Protein AF-A0A355KYG1-F1 (afdb_monomer_lite)

Secondary structure (DSSP, 8-state):
---GGGS--EEEEE--HHHHHT-GGG-HHHHHHHHHHHHTT-EEEEE-HHHHHHHHHS-HHHHH-

Structure (mmCIF, N/CA/C/O backbone):
data_AF-A0A355KYG1-F1
#
_entry.id   AF-A0A355KYG1-F1
#
loop_
_atom_site.group_PDB
_atom_site.id
_atom_site.type_symbol
_atom_site.label_atom_id
_atom_site.label_alt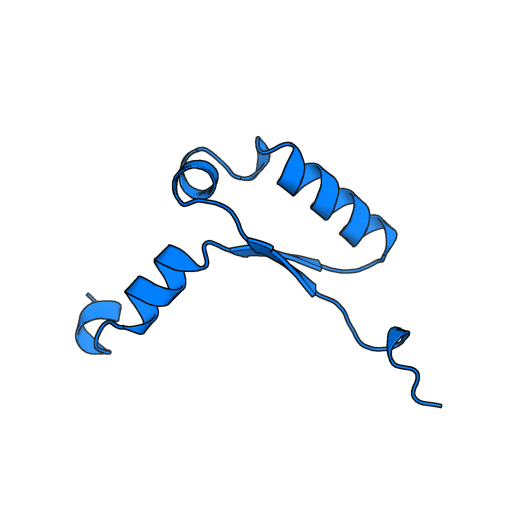_id
_atom_site.label_comp_id
_atom_site.label_asym_id
_atom_site.label_entity_id
_atom_site.label_seq_id
_atom_site.pdbx_PDB_ins_code
_atom_site.Cartn_x
_atom_site.Cartn_y
_atom_site.Cartn_z
_atom_site.occupancy
_atom_site.B_iso_or_equiv
_atom_site.auth_seq_id
_atom_site.auth_comp_id
_atom_site.auth_asym_id
_atom_site.auth_atom_id
_atom_site.pdbx_PDB_model_num
ATOM 1 N N . MET A 1 1 ? -12.034 -21.975 -15.695 1.00 57.72 1 MET A N 1
ATOM 2 C CA . MET A 1 1 ? -10.730 -22.441 -15.172 1.00 57.72 1 MET A CA 1
ATOM 3 C C . MET A 1 1 ? -10.264 -21.394 -14.170 1.00 57.72 1 MET A C 1
ATOM 5 O O . MET A 1 1 ? -10.240 -20.234 -14.548 1.00 57.72 1 MET A O 1
ATOM 9 N N . ALA A 1 2 ? -10.033 -21.748 -12.902 1.00 88.19 2 ALA A N 1
ATOM 10 C CA . ALA A 1 2 ? -9.745 -20.779 -11.837 1.00 88.19 2 ALA A CA 1
ATOM 11 C C . ALA A 1 2 ? -8.260 -20.843 -11.444 1.00 88.19 2 ALA A C 1
ATOM 13 O O . ALA A 1 2 ? -7.866 -21.707 -10.664 1.00 88.19 2 ALA A O 1
ATOM 14 N N . LEU A 1 3 ? -7.441 -19.958 -12.020 1.00 95.44 3 LEU A N 1
ATOM 15 C CA . LEU A 1 3 ? -6.033 -19.790 -11.647 1.00 95.44 3 LEU A CA 1
ATOM 16 C C . LEU A 1 3 ? -5.912 -18.712 -10.564 1.00 95.44 3 LEU A C 1
ATOM 18 O O . LEU A 1 3 ? -6.690 -17.759 -10.543 1.00 95.44 3 LEU A O 1
ATOM 22 N N . LEU A 1 4 ? -4.929 -18.844 -9.668 1.00 94.12 4 LEU A N 1
ATOM 23 C CA . LEU A 1 4 ? -4.698 -17.862 -8.600 1.00 94.12 4 LEU A CA 1
ATOM 24 C C . LEU A 1 4 ? -4.376 -16.466 -9.154 1.00 94.12 4 LEU A C 1
ATOM 26 O O . LEU A 1 4 ? -4.852 -15.479 -8.607 1.00 94.12 4 LEU A O 1
ATOM 30 N N . THR A 1 5 ? -3.642 -16.401 -10.266 1.00 91.44 5 THR A N 1
ATOM 31 C CA . THR A 1 5 ? -3.243 -15.159 -10.949 1.00 91.44 5 THR A CA 1
ATOM 32 C C . THR A 1 5 ? -4.393 -14.436 -11.641 1.00 91.44 5 THR A C 1
ATOM 34 O O . THR A 1 5 ? -4.243 -13.290 -12.035 1.00 91.44 5 THR A O 1
ATOM 37 N N . SER A 1 6 ? -5.549 -15.083 -11.803 1.00 92.06 6 SER A N 1
ATOM 38 C CA . SER A 1 6 ? -6.735 -14.448 -12.386 1.00 92.06 6 SER A CA 1
ATOM 39 C C . SER A 1 6 ? -7.557 -13.663 -11.360 1.00 92.06 6 SER A C 1
ATOM 41 O O . SER A 1 6 ? -8.584 -13.089 -11.716 1.00 92.06 6 SER A O 1
ATOM 43 N N . LYS A 1 7 ? -7.170 -13.684 -10.079 1.00 93.06 7 LYS A N 1
ATOM 44 C CA . LYS A 1 7 ? -7.853 -12.921 -9.033 1.00 93.06 7 LYS A CA 1
ATOM 45 C C . LYS A 1 7 ? -7.484 -11.436 -9.147 1.00 93.06 7 LYS A C 1
ATOM 47 O O . LYS A 1 7 ? -6.320 -11.149 -9.400 1.00 93.06 7 LYS A O 1
ATOM 52 N N . PRO A 1 8 ? -8.427 -10.508 -8.913 1.00 94.06 8 PRO A N 1
ATOM 53 C CA . PRO A 1 8 ? -8.101 -9.092 -8.775 1.00 94.06 8 PRO A CA 1
ATOM 54 C C . PRO A 1 8 ? -7.079 -8.875 -7.655 1.00 94.06 8 PRO A C 1
ATOM 56 O O . PRO A 1 8 ? -7.197 -9.488 -6.590 1.00 94.06 8 PRO A O 1
ATOM 59 N N . VAL A 1 9 ? -6.100 -8.006 -7.898 1.00 95.31 9 VAL A N 1
ATOM 60 C CA . VAL A 1 9 ? -5.014 -7.696 -6.961 1.00 95.31 9 VAL A CA 1
ATOM 61 C C . VAL A 1 9 ? -5.074 -6.221 -6.568 1.00 95.31 9 VAL A C 1
ATOM 63 O O . VAL A 1 9 ? -5.379 -5.350 -7.383 1.00 95.31 9 VAL A O 1
ATOM 66 N N . ILE A 1 10 ? -4.787 -5.956 -5.294 1.00 97.00 10 ILE A N 1
ATOM 67 C CA . ILE A 1 10 ? -4.565 -4.618 -4.747 1.00 97.00 10 ILE A CA 1
ATOM 68 C C . ILE A 1 10 ? -3.223 -4.649 -4.019 1.00 97.00 10 ILE A C 1
ATOM 70 O O . ILE A 1 10 ? -2.961 -5.550 -3.220 1.00 97.00 10 ILE A O 1
ATOM 74 N N . TYR A 1 11 ? -2.390 -3.657 -4.291 1.00 97.06 11 TYR A N 1
ATOM 75 C CA . TYR A 1 11 ? -1.105 -3.444 -3.647 1.00 97.06 11 TYR A CA 1
ATOM 76 C C . TYR A 1 11 ? -1.295 -2.586 -2.395 1.00 97.06 11 TYR A C 1
ATOM 78 O O . TYR A 1 11 ? -1.488 -1.377 -2.491 1.00 97.06 11 TYR A O 1
ATOM 86 N N . ALA A 1 12 ? -1.246 -3.209 -1.218 1.00 96.38 12 ALA A N 1
ATOM 87 C CA . ALA A 1 12 ? -1.265 -2.498 0.058 1.00 96.38 12 ALA A CA 1
ATOM 88 C C . ALA A 1 12 ? 0.139 -1.956 0.375 1.00 96.38 12 ALA A C 1
ATOM 90 O O . ALA A 1 12 ? 1.038 -2.701 0.770 1.00 96.38 12 ALA A O 1
ATOM 91 N N . CYS A 1 13 ? 0.333 -0.657 0.168 1.00 95.56 13 CYS A N 1
ATOM 92 C CA . CYS A 1 13 ? 1.605 0.030 0.345 1.00 95.56 13 CYS A CA 1
ATOM 93 C C . CYS A 1 13 ? 1.744 0.492 1.798 1.00 95.56 13 CYS A C 1
ATOM 95 O O . CYS A 1 13 ? 1.352 1.609 2.129 1.00 95.56 13 CYS A O 1
ATOM 97 N N . ASN A 1 14 ? 2.287 -0.374 2.657 1.00 94.75 14 ASN A N 1
ATOM 98 C CA . ASN A 1 14 ? 2.536 -0.033 4.056 1.00 94.75 14 ASN A CA 1
ATOM 99 C C . ASN A 1 14 ? 3.756 0.889 4.204 1.00 94.75 14 ASN A C 1
ATOM 101 O O . ASN A 1 14 ? 4.851 0.531 3.762 1.00 94.75 14 ASN A O 1
ATOM 105 N N . MET A 1 15 ? 3.565 2.035 4.851 1.00 92.50 15 MET A N 1
ATOM 106 C CA . MET A 1 15 ? 4.595 3.044 5.112 1.00 92.50 15 MET A CA 1
ATOM 107 C C . MET A 1 15 ? 4.546 3.534 6.564 1.00 92.50 15 MET A C 1
ATOM 109 O O . MET A 1 15 ? 3.585 3.259 7.286 1.00 92.50 15 MET A O 1
ATOM 113 N N . SER A 1 16 ? 5.605 4.213 7.010 1.00 90.56 16 SER A N 1
ATOM 114 C CA . SER A 1 16 ? 5.628 4.826 8.342 1.00 90.56 16 SER A CA 1
ATOM 115 C C . SER A 1 16 ? 4.662 6.008 8.415 1.00 90.56 16 SER A C 1
ATOM 117 O O . SER A 1 16 ? 4.282 6.578 7.391 1.00 90.56 16 SER A O 1
ATOM 119 N N . GLU A 1 17 ? 4.292 6.400 9.633 1.00 87.75 17 GLU A N 1
ATOM 120 C CA . GLU A 1 17 ? 3.487 7.602 9.865 1.00 87.75 17 GLU A CA 1
ATOM 121 C C . GLU A 1 17 ? 4.161 8.856 9.288 1.00 87.75 17 GLU A C 1
ATOM 123 O O . GLU A 1 17 ? 3.497 9.671 8.654 1.00 87.75 17 GLU A O 1
ATOM 128 N N . ASP A 1 18 ? 5.488 8.970 9.407 1.00 87.62 18 ASP A N 1
ATOM 129 C CA . ASP A 1 18 ? 6.248 10.090 8.843 1.00 87.62 18 ASP A CA 1
ATOM 130 C C . ASP A 1 18 ? 6.115 10.179 7.316 1.00 87.62 18 ASP A C 1
ATOM 132 O O . ASP A 1 18 ? 5.903 11.266 6.779 1.00 87.62 18 ASP A O 1
ATOM 136 N N . ASP A 1 19 ? 6.225 9.056 6.602 1.00 87.69 19 ASP A N 1
ATOM 137 C CA . ASP A 1 19 ? 6.029 9.009 5.147 1.00 87.69 19 ASP A CA 1
ATOM 138 C C . ASP A 1 19 ? 4.579 9.341 4.767 1.00 87.69 19 ASP A C 1
ATOM 140 O O . ASP A 1 19 ? 4.317 9.980 3.746 1.00 87.69 19 ASP A O 1
ATOM 144 N N . PHE A 1 20 ? 3.632 8.924 5.608 1.00 84.81 20 PHE A N 1
ATOM 145 C CA . PHE A 1 20 ? 2.213 9.193 5.419 1.00 84.81 20 PHE A CA 1
ATOM 146 C C . PHE A 1 20 ? 1.878 10.680 5.626 1.00 84.81 20 PHE A C 1
ATOM 148 O O . PHE A 1 20 ? 1.096 11.255 4.868 1.00 84.81 20 PHE A O 1
ATOM 155 N N . ALA A 1 21 ? 2.509 11.324 6.612 1.00 84.62 21 ALA A N 1
ATOM 156 C CA . ALA A 1 21 ? 2.307 12.727 6.964 1.00 84.62 21 ALA A CA 1
ATOM 157 C C . ALA A 1 21 ? 3.043 13.701 6.028 1.00 84.62 21 ALA A C 1
ATOM 159 O O . ALA A 1 21 ? 2.517 14.769 5.713 1.00 84.62 21 ALA A O 1
ATOM 160 N N . ASN A 1 22 ? 4.241 13.344 5.554 1.00 81.62 22 ASN A N 1
ATOM 161 C CA . ASN A 1 22 ? 5.110 14.222 4.757 1.00 81.62 22 ASN A CA 1
ATOM 162 C C . ASN A 1 22 ? 4.881 14.125 3.237 1.00 81.62 22 ASN A C 1
ATOM 164 O O . ASN A 1 22 ? 5.777 14.455 2.468 1.00 81.62 22 ASN A O 1
ATOM 168 N N . ASN A 1 23 ? 3.670 13.745 2.813 1.00 84.62 23 ASN A N 1
ATOM 169 C CA . ASN A 1 23 ? 3.253 13.510 1.425 1.00 84.62 23 ASN A CA 1
ATOM 170 C C . ASN A 1 23 ? 3.771 12.194 0.812 1.00 84.62 23 ASN A C 1
ATOM 172 O O . ASN A 1 23 ? 4.895 12.087 0.320 1.00 84.62 23 ASN A O 1
ATOM 176 N N .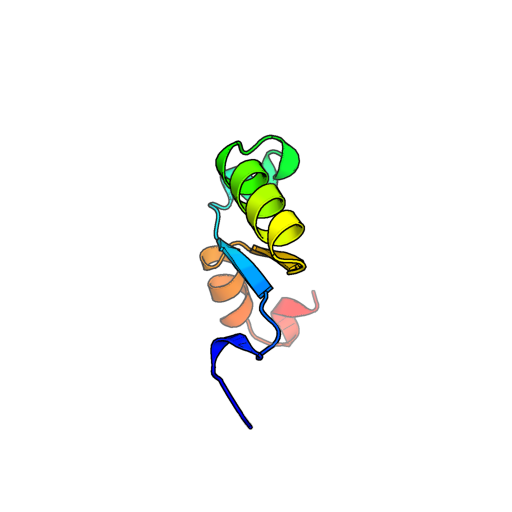 ILE A 1 24 ? 2.857 11.226 0.712 1.00 88.25 24 ILE A N 1
ATOM 177 C CA . ILE A 1 24 ? 3.099 9.902 0.128 1.00 88.25 24 ILE A CA 1
ATOM 178 C C . ILE A 1 24 ? 3.628 9.949 -1.311 1.00 88.25 24 ILE A C 1
ATOM 180 O O . ILE A 1 24 ? 4.324 9.030 -1.741 1.00 88.25 24 ILE A O 1
ATOM 184 N N . GLU A 1 25 ? 3.311 11.000 -2.074 1.00 86.56 25 GLU A N 1
ATOM 185 C CA . GLU A 1 25 ? 3.715 11.115 -3.478 1.00 86.56 25 GLU A CA 1
ATOM 186 C C . GLU A 1 25 ? 5.215 11.377 -3.647 1.00 86.56 25 GLU A C 1
ATOM 188 O O . GLU A 1 25 ? 5.764 11.074 -4.707 1.00 86.56 25 GLU A O 1
ATOM 193 N N . GLU A 1 26 ? 5.901 11.888 -2.620 1.00 88.19 26 GLU A N 1
ATOM 194 C CA . GLU A 1 26 ? 7.354 12.090 -2.656 1.00 88.19 26 GLU A CA 1
ATOM 195 C C . GLU A 1 26 ? 8.133 10.810 -2.325 1.00 88.19 26 GLU A C 1
ATOM 197 O O . GLU A 1 26 ? 9.317 10.698 -2.653 1.00 88.19 26 GLU A O 1
ATOM 202 N N . ASN A 1 27 ? 7.470 9.798 -1.758 1.00 90.81 27 ASN A N 1
ATOM 203 C CA . ASN A 1 27 ? 8.117 8.548 -1.396 1.00 90.81 27 ASN A CA 1
ATOM 204 C C . ASN A 1 27 ? 8.490 7.733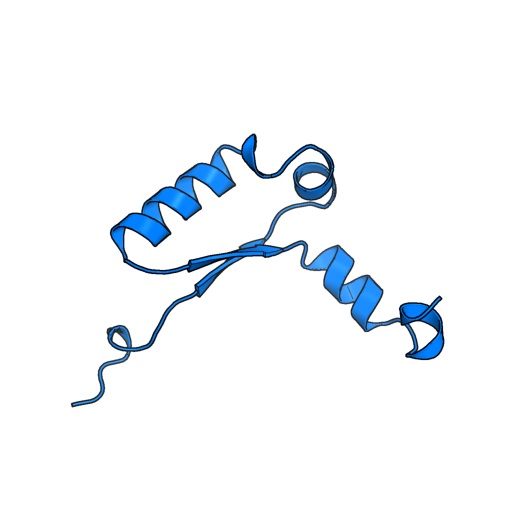 -2.652 1.00 90.81 27 ASN A C 1
ATOM 206 O O . ASN A 1 27 ? 7.646 7.189 -3.372 1.00 90.81 27 ASN A O 1
ATOM 210 N N . GLU A 1 28 ? 9.795 7.600 -2.904 1.00 93.12 28 GLU A N 1
ATOM 211 C CA . GLU A 1 28 ? 10.328 6.886 -4.071 1.00 93.12 28 GLU A CA 1
ATOM 212 C C . GLU A 1 28 ? 9.882 5.416 -4.132 1.00 93.12 28 GLU A C 1
ATOM 214 O O . GLU A 1 28 ? 9.681 4.867 -5.220 1.00 93.12 28 GLU A O 1
ATOM 219 N N . ARG A 1 29 ? 9.694 4.766 -2.975 1.00 93.56 29 ARG A N 1
ATOM 220 C CA . ARG A 1 29 ? 9.225 3.374 -2.898 1.00 93.56 29 ARG A CA 1
ATOM 221 C C . ARG A 1 29 ? 7.749 3.276 -3.251 1.00 93.56 29 ARG A C 1
ATOM 223 O O . ARG A 1 29 ? 7.389 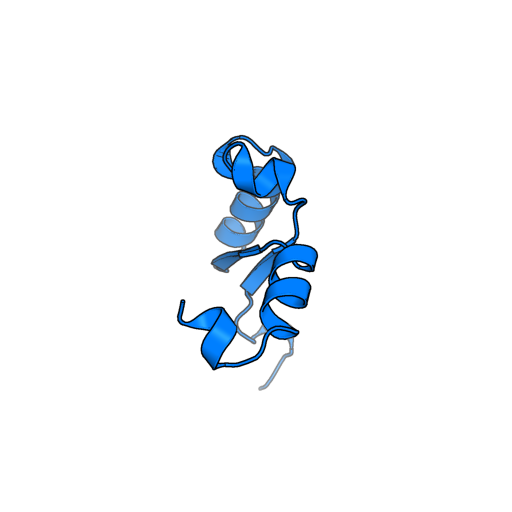2.388 -4.020 1.00 93.56 29 ARG A O 1
ATOM 230 N N . TYR A 1 30 ? 6.920 4.197 -2.763 1.00 94.56 30 TYR A N 1
ATOM 231 C CA . TYR A 1 30 ? 5.502 4.255 -3.121 1.00 94.56 30 TYR A CA 1
ATOM 232 C C . TYR A 1 30 ? 5.320 4.451 -4.628 1.00 94.56 30 TYR A C 1
ATOM 234 O O . TYR A 1 30 ? 4.621 3.672 -5.274 1.00 94.56 30 TYR A O 1
ATOM 242 N N . ARG A 1 31 ? 6.049 5.402 -5.224 1.00 94.62 31 ARG A N 1
ATOM 243 C CA . ARG A 1 31 ? 6.030 5.636 -6.678 1.00 94.62 31 ARG A CA 1
ATOM 244 C C . ARG A 1 31 ? 6.443 4.404 -7.482 1.00 94.62 31 ARG A C 1
ATOM 246 O O . ARG A 1 31 ? 5.844 4.122 -8.520 1.00 94.62 31 ARG A O 1
ATOM 253 N N . ALA A 1 32 ? 7.450 3.663 -7.015 1.00 96.00 32 ALA A N 1
ATOM 254 C CA . ALA A 1 32 ? 7.869 2.422 -7.661 1.00 96.00 32 ALA A CA 1
ATOM 255 C C . ALA A 1 32 ? 6.755 1.362 -7.645 1.00 96.00 32 ALA A C 1
ATOM 257 O O . ALA A 1 32 ? 6.519 0.719 -8.667 1.00 96.00 32 ALA A O 1
ATOM 258 N N . VAL A 1 33 ? 6.039 1.213 -6.525 1.00 96.00 33 VAL A N 1
ATOM 259 C CA . VAL A 1 33 ? 4.904 0.280 -6.423 1.00 96.00 33 VAL A CA 1
ATOM 260 C C . VAL A 1 33 ? 3.725 0.733 -7.284 1.00 96.00 33 VAL A C 1
ATOM 262 O O . VAL A 1 33 ? 3.139 -0.102 -7.964 1.00 96.00 33 VAL A O 1
ATOM 265 N N . CYS A 1 34 ? 3.420 2.034 -7.341 1.00 95.44 34 CYS A N 1
ATOM 266 C CA . CYS A 1 34 ? 2.387 2.573 -8.235 1.00 95.44 34 CYS A CA 1
ATOM 267 C C . CYS A 1 34 ? 2.648 2.215 -9.697 1.00 95.44 34 CYS A C 1
ATOM 269 O O . CYS A 1 34 ? 1.732 1.774 -10.385 1.00 95.44 34 CYS A O 1
ATOM 271 N N . LYS A 1 35 ? 3.901 2.324 -10.152 1.00 96.81 35 LYS A N 1
ATOM 272 C CA . LYS A 1 35 ? 4.270 1.931 -11.515 1.00 96.81 35 LYS A CA 1
ATOM 273 C C . LYS A 1 35 ? 4.060 0.433 -11.766 1.00 96.81 35 LYS A C 1
ATOM 275 O O . LYS A 1 35 ? 3.520 0.066 -12.800 1.00 96.81 35 LYS A O 1
ATOM 280 N N . ILE A 1 36 ? 4.459 -0.421 -10.820 1.00 96.69 36 ILE A N 1
ATOM 281 C CA . ILE A 1 36 ? 4.250 -1.876 -10.924 1.00 96.69 36 ILE A CA 1
ATOM 282 C C . ILE A 1 36 ? 2.752 -2.199 -10.986 1.00 96.69 36 ILE A C 1
ATOM 284 O O . ILE A 1 36 ? 2.325 -2.987 -11.824 1.00 96.69 36 ILE A O 1
ATOM 288 N N . ALA A 1 37 ? 1.951 -1.573 -10.125 1.00 96.25 37 ALA A N 1
ATOM 289 C CA . ALA A 1 37 ? 0.511 -1.781 -10.098 1.00 96.25 37 ALA A CA 1
ATOM 290 C C . ALA A 1 37 ? -0.152 -1.326 -11.408 1.00 96.25 37 ALA A C 1
ATOM 292 O O . ALA A 1 37 ? -0.988 -2.054 -11.933 1.00 96.25 37 ALA A O 1
ATOM 293 N N . GLU A 1 38 ? 0.254 -0.182 -11.970 1.00 95.62 38 GLU A N 1
ATOM 294 C CA . GLU A 1 38 ? -0.226 0.299 -13.272 1.00 95.62 38 GLU A CA 1
ATOM 295 C C . GLU A 1 38 ? 0.120 -0.680 -14.405 1.00 95.62 38 GLU A C 1
ATOM 297 O O . GLU A 1 38 ? -0.768 -1.059 -15.171 1.00 95.62 38 GLU A O 1
ATOM 302 N N . ASP A 1 39 ? 1.369 -1.158 -14.458 1.00 96.44 39 ASP A N 1
ATOM 303 C CA . ASP A 1 39 ? 1.832 -2.137 -15.453 1.00 96.44 39 ASP A CA 1
ATOM 304 C C . ASP A 1 39 ? 1.056 -3.472 -15.360 1.00 96.44 39 ASP A C 1
ATOM 306 O O . ASP A 1 39 ? 0.836 -4.146 -16.370 1.00 96.44 39 ASP A O 1
ATOM 310 N N . GLU A 1 40 ? 0.598 -3.850 -14.163 1.00 94.56 40 GLU A N 1
ATOM 311 C CA . GLU A 1 40 ? -0.207 -5.053 -13.916 1.00 94.56 40 GLU A CA 1
ATOM 312 C C . GLU A 1 40 ? -1.729 -4.825 -13.977 1.00 94.56 40 GLU A C 1
A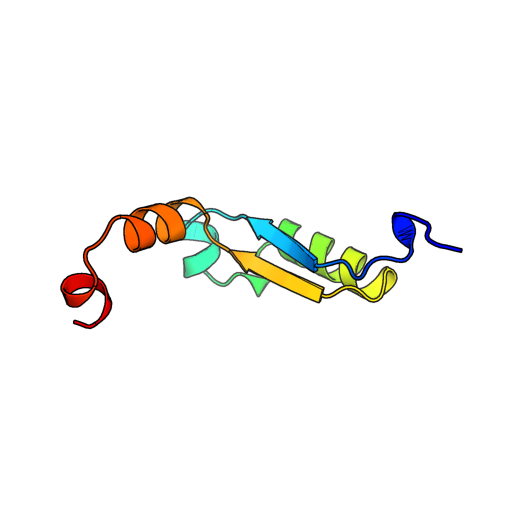TOM 314 O O . GLU A 1 40 ? -2.502 -5.774 -13.809 1.00 94.56 40 GLU A O 1
ATOM 319 N N . GLY A 1 41 ? -2.196 -3.592 -14.201 1.00 94.50 41 GLY A N 1
ATOM 320 C CA . GLY A 1 41 ? -3.624 -3.251 -14.169 1.00 94.50 41 GLY A CA 1
ATOM 321 C C . GLY A 1 41 ? -4.273 -3.411 -12.786 1.00 94.50 41 GLY A C 1
ATOM 322 O O . GLY A 1 41 ? -5.471 -3.681 -12.682 1.00 94.50 41 GLY A O 1
ATOM 323 N N . SER A 1 42 ? -3.478 -3.276 -11.728 1.00 96.44 42 SER A N 1
ATOM 324 C CA . SER A 1 42 ? -3.870 -3.373 -10.321 1.00 96.44 42 SER A CA 1
ATOM 325 C C . SER A 1 42 ? -3.946 -1.993 -9.663 1.00 96.44 42 SER A C 1
ATOM 327 O O . SER A 1 42 ? -3.405 -1.010 -10.163 1.00 96.44 42 SER A O 1
ATOM 329 N N . GLN A 1 43 ? -4.623 -1.904 -8.518 1.00 95.38 43 GLN A N 1
ATOM 330 C CA . GLN A 1 43 ? -4.720 -0.658 -7.745 1.00 95.38 43 GLN A CA 1
ATOM 331 C C . GLN A 1 43 ? -3.702 -0.637 -6.606 1.00 95.38 43 GLN A C 1
ATOM 333 O O . GLN A 1 43 ? -3.341 -1.691 -6.078 1.00 95.38 43 GLN A O 1
ATOM 338 N N . THR A 1 44 ? -3.284 0.556 -6.190 1.00 96.25 44 THR A N 1
ATOM 339 C CA . THR A 1 44 ? -2.508 0.772 -4.965 1.00 96.25 44 THR A CA 1
ATOM 340 C C . THR A 1 44 ? -3.389 1.325 -3.851 1.00 96.25 44 THR A C 1
ATOM 342 O O . THR A 1 44 ? -4.332 2.076 -4.092 1.00 96.25 44 THR A O 1
ATOM 345 N N . LEU A 1 45 ? -3.070 0.944 -2.617 1.00 95.12 45 LEU A N 1
ATOM 346 C CA . LEU A 1 45 ? -3.690 1.450 -1.400 1.00 95.12 45 LEU A CA 1
ATOM 347 C C . LEU A 1 45 ? -2.576 1.856 -0.422 1.00 95.12 45 LEU A C 1
ATOM 349 O O . LEU A 1 45 ? -1.959 0.968 0.172 1.00 95.12 45 LEU A O 1
ATOM 353 N N . PRO A 1 46 ? -2.272 3.156 -0.268 1.00 93.62 46 PRO A N 1
ATOM 354 C CA . PRO A 1 46 ? -1.346 3.624 0.759 1.00 93.62 46 PRO A CA 1
ATOM 355 C C . PRO A 1 46 ? -1.962 3.411 2.145 1.00 93.62 46 PRO A C 1
ATOM 357 O O . PRO A 1 46 ? -3.095 3.825 2.381 1.00 93.62 46 PRO A O 1
ATOM 360 N N . ILE A 1 47 ? -1.228 2.761 3.051 1.00 93.56 47 ILE A N 1
ATOM 361 C CA . ILE A 1 47 ? -1.670 2.504 4.429 1.00 93.56 47 ILE A CA 1
ATOM 362 C C . ILE A 1 47 ? -0.526 2.720 5.421 1.00 93.56 47 ILE A C 1
ATOM 364 O O . ILE A 1 47 ? 0.639 2.514 5.080 1.00 93.56 47 ILE A O 1
ATOM 368 N N . CYS A 1 48 ? -0.866 3.047 6.667 1.00 93.81 48 CYS A N 1
ATOM 369 C CA . CYS A 1 48 ? 0.044 2.943 7.803 1.00 93.81 48 CYS A CA 1
ATOM 370 C C . CYS A 1 48 ? -0.514 1.916 8.793 1.00 93.81 48 CYS A C 1
ATOM 372 O O . CYS A 1 48 ? -1.454 2.191 9.533 1.00 93.81 48 CYS A O 1
ATOM 374 N N . ALA A 1 49 ? 0.034 0.700 8.784 1.00 92.25 49 ALA A N 1
ATOM 375 C CA . ALA A 1 49 ? -0.511 -0.407 9.570 1.00 92.25 49 ALA A CA 1
ATOM 376 C C . ALA A 1 49 ? -0.478 -0.159 11.089 1.00 92.25 49 ALA A C 1
ATOM 378 O O . ALA A 1 49 ? -1.317 -0.701 11.804 1.00 92.25 49 ALA A O 1
ATOM 379 N N . GLU A 1 50 ? 0.482 0.635 11.573 1.00 91.00 50 GLU A N 1
ATOM 380 C CA . GLU A 1 50 ? 0.589 1.012 12.985 1.00 91.00 50 GLU A CA 1
ATOM 381 C C . GLU A 1 50 ? -0.560 1.940 13.395 1.00 91.00 50 GLU A C 1
ATOM 383 O O . GLU A 1 50 ? -1.334 1.568 14.275 1.00 91.00 50 GLU A O 1
ATOM 388 N N . MET A 1 51 ? -0.765 3.047 12.671 1.00 88.81 51 MET A N 1
ATOM 389 C CA . MET A 1 51 ? -1.897 3.956 12.902 1.00 88.81 51 MET A CA 1
ATOM 390 C C . MET A 1 51 ? -3.247 3.229 12.807 1.00 88.81 51 MET A C 1
ATOM 392 O O . MET A 1 51 ? -4.131 3.423 13.639 1.00 88.81 51 MET A O 1
ATOM 396 N N . GLU A 1 52 ? -3.416 2.345 11.817 1.00 89.25 52 GLU A N 1
ATOM 397 C CA . GLU A 1 52 ? -4.639 1.545 11.666 1.00 89.25 52 GLU A CA 1
ATOM 398 C C . GLU A 1 52 ? -4.870 0.612 12.864 1.00 89.25 52 GLU A C 1
ATOM 400 O O . GLU A 1 52 ? -6.007 0.428 13.300 1.00 89.25 52 GLU A O 1
ATOM 405 N N . ALA A 1 53 ? -3.808 0.027 13.426 1.00 90.31 53 ALA A N 1
ATOM 406 C CA . ALA A 1 53 ? -3.902 -0.823 14.610 1.00 90.31 53 ALA A CA 1
ATOM 407 C C . ALA A 1 53 ? -4.256 -0.016 15.868 1.00 90.31 53 ALA A C 1
ATOM 409 O O . ALA A 1 53 ? -5.093 -0.460 16.662 1.00 90.31 53 ALA A O 1
ATOM 410 N N . GLU A 1 54 ? -3.667 1.170 16.029 1.00 88.38 54 GLU A N 1
ATOM 411 C CA . GLU A 1 54 ? -3.997 2.097 17.114 1.00 88.38 54 GLU A CA 1
ATOM 412 C C . GLU A 1 54 ? -5.464 2.513 17.038 1.00 88.38 54 GLU A C 1
ATOM 414 O O . GLU A 1 54 ? -6.205 2.307 18.002 1.00 88.38 54 GLU A O 1
ATOM 419 N N . ILE A 1 55 ? -5.926 2.967 15.868 1.00 86.31 55 ILE A N 1
ATOM 420 C CA . ILE A 1 55 ? -7.334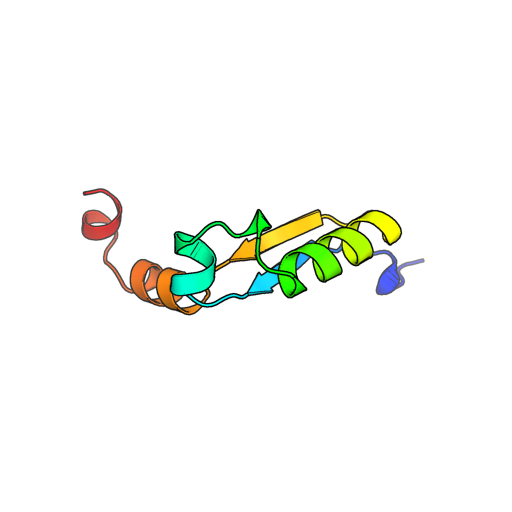 3.300 15.636 1.00 86.31 55 ILE A CA 1
ATOM 421 C C . ILE A 1 55 ? -8.199 2.077 15.917 1.00 86.31 55 ILE A C 1
ATOM 423 O O . ILE A 1 55 ? -9.165 2.181 16.664 1.00 86.31 55 ILE A O 1
ATOM 427 N N . ALA A 1 56 ? -7.870 0.896 15.385 1.00 88.25 56 ALA A N 1
ATOM 428 C CA . ALA A 1 56 ? -8.664 -0.316 15.577 1.00 88.25 56 ALA A CA 1
ATOM 429 C C . ALA A 1 56 ? -8.895 -0.657 17.058 1.00 88.25 56 ALA A C 1
ATOM 431 O O . ALA A 1 56 ? -9.994 -1.120 17.384 1.00 88.25 56 ALA A O 1
ATOM 432 N N . SER A 1 57 ? -7.915 -0.380 17.924 1.00 85.06 57 SER A N 1
ATOM 433 C CA . SER A 1 57 ? -7.984 -0.617 19.371 1.00 85.06 57 SER A CA 1
ATOM 434 C C . SER A 1 57 ? -8.925 0.326 20.131 1.00 85.06 57 SER A C 1
ATOM 436 O O . SER A 1 57 ? -9.408 -0.044 21.202 1.00 85.06 57 SER A O 1
ATOM 438 N N . LEU A 1 58 ? -9.239 1.497 19.566 1.00 86.88 58 LEU A N 1
ATOM 439 C CA . LEU A 1 58 ? -10.153 2.467 20.168 1.00 86.88 58 LEU A CA 1
ATOM 440 C C . LEU A 1 58 ? -11.600 1.959 20.169 1.00 86.88 58 LEU A C 1
ATOM 442 O O . LEU A 1 58 ? -12.053 1.255 19.249 1.00 86.88 58 LEU A O 1
ATOM 446 N N . SER A 1 59 ? -12.352 2.350 21.200 1.00 81.56 59 SER A N 1
ATOM 447 C CA . SER A 1 59 ? -13.788 2.086 21.267 1.00 81.56 59 SER A CA 1
ATOM 448 C C . SER A 1 59 ? -14.539 2.835 20.158 1.00 81.56 59 SER A C 1
ATOM 450 O O . SER A 1 59 ? -14.025 3.757 19.528 1.00 81.56 59 SER A O 1
ATOM 452 N N . LYS A 1 60 ? -15.779 2.424 19.874 1.00 75.44 60 LYS A N 1
ATOM 453 C CA . LYS A 1 60 ? -16.565 3.034 18.792 1.00 75.44 60 LYS A CA 1
ATOM 454 C C . LYS A 1 60 ? -16.830 4.527 19.041 1.00 75.44 60 LYS A C 1
ATOM 456 O O . LYS A 1 60 ? -16.723 5.309 18.109 1.00 75.44 60 LYS A O 1
ATOM 461 N N . GLU A 1 61 ? -17.080 4.903 20.296 1.00 74.81 61 GLU A N 1
ATOM 462 C CA . GLU A 1 61 ? -17.270 6.299 20.713 1.00 74.81 61 GLU A CA 1
ATOM 463 C C . GLU A 1 61 ? -15.993 7.145 20.560 1.00 74.81 61 GLU A C 1
ATOM 465 O O . GLU A 1 61 ? -16.086 8.323 20.235 1.00 74.81 61 GLU A O 1
ATOM 470 N N . GLU A 1 62 ? -14.804 6.557 20.724 1.00 69.94 62 GLU A N 1
ATOM 471 C CA . GLU A 1 62 ? -13.515 7.253 20.554 1.00 69.94 62 GLU A CA 1
ATOM 472 C C . GLU A 1 62 ? -13.089 7.410 19.088 1.00 69.94 62 GLU A C 1
ATOM 474 O O . GLU A 1 62 ? -12.276 8.272 18.782 1.00 69.94 62 GLU A O 1
ATOM 479 N N . LYS A 1 63 ? -13.637 6.599 18.177 1.00 70.88 63 LYS A N 1
ATOM 480 C CA . LYS A 1 63 ? -13.421 6.738 16.725 1.00 70.88 63 LYS A CA 1
ATOM 481 C C . LYS A 1 63 ? -14.302 7.813 16.086 1.00 70.88 63 LYS A C 1
ATOM 483 O O . LYS A 1 63 ? -14.011 8.241 14.974 1.00 70.88 63 LYS A O 1
ATOM 488 N N . GLU A 1 64 ? -15.419 8.160 16.731 1.00 69.69 64 GLU A N 1
ATOM 489 C CA . GLU A 1 64 ? -16.440 9.081 16.208 1.00 69.69 64 GLU A CA 1
ATOM 490 C C . GLU A 1 64 ? -16.307 10.522 16.753 1.00 69.69 64 GLU A C 1
ATOM 492 O O . GLU A 1 64 ? -16.995 11.410 16.242 1.00 69.69 64 GLU A O 1
ATOM 497 N N . MET A 1 65 ? -15.452 10.757 17.761 1.00 54.56 65 MET A N 1
ATOM 498 C CA . MET A 1 65 ? -15.100 12.090 18.293 1.00 54.56 65 MET A CA 1
ATOM 499 C C . MET A 1 65 ? -13.906 12.705 17.565 1.00 54.56 65 MET A C 1
ATOM 501 O O . MET A 1 65 ? -13.947 13.940 17.362 1.00 54.56 65 MET A O 1
#

Radius of gyration: 15.38 Å; chains: 1; bounding box: 28×37×37 Å

pLDDT: mean 89.22, std 8.86, range [54.56, 97.06]

Sequence (65 aa):
MALLTSKPVIYACNMSEDDFANNIEENERYRAVCKIAEDEGSQTLPICAEMEAEIASLSKEEKEM

Foldseek 3Di:
DDDPLPDADEAEAEDAPCCVVVDVVPDPVSVVVCVVCVVSVHYYDYDHVVVVVVLVPDDPVVNVD